Protein AF-A0A3M1WP98-F1 (afdb_monomer)

Radius of gyration: 32.21 Å; Cα contacts (8 Å, |Δi|>4): 199; chains: 1; bounding box: 58×46×87 Å

Nearest PDB structures (foldseek):
  8sh1-assembly1_A  TM=1.472E-01  e=2.963E+00  Homo sapiens

Mean predicted aligned error: 15.94 Å

Foldseek 3Di:
DDPPDPCPVVVVVVCCVVVVVVVVVVCVVDVVNVVVVVVVVVVVVVVCVVPPDPPPDPPCDQDDAFDKDKDKAAQQWDWDDDQWKTKTGHHQFWDALVQHTDSGIKIKIKDFAPDDVNCVSVPQDPPPCSPPNDQWRCPDRMIIWIGDPNHTIHTHPPGDMDMDTDDD

Secondary structure (DSSP, 8-state):
-----THHHHHHHHHHHHHHHHHHHHHHH-HHHHHHHHHHHHHHHHHHHHHS----------PPPPPPEEEEE-TT-EEEE-SSEEEEE-TT-EE-TT-PBP-S-EEEEEEE--SHHHHHHHT---STTTTTSSSSEE-SSEEEEEEETTEEEEEPTT---EEEEPP-

Solvent-accessible surface area (backbone atoms only — not comparable to full-atom values): 9951 Å² total; per-residue (Å²): 136,82,81,82,64,80,57,54,63,58,52,50,53,52,46,52,55,51,54,52,52,51,50,53,55,53,37,73,72,34,68,67,54,41,53,50,51,52,51,52,52,51,51,51,48,52,50,48,58,75,65,47,70,75,75,73,71,72,88,77,68,82,69,85,68,73,68,76,44,80,46,81,32,46,42,81,29,38,75,52,72,60,84,45,41,34,41,38,41,54,50,61,42,37,12,41,84,89,65,48,77,42,74,60,61,31,41,36,33,35,34,68,37,94,44,74,71,44,47,66,71,64,70,67,70,82,54,99,65,41,83,76,78,59,65,43,53,69,72,77,53,34,45,39,40,36,26,45,97,86,39,72,28,27,74,35,88,94,61,73,70,51,76,43,78,43,79,122

pLDDT: mean 75.87, std 13.87, range [39.12, 92.88]

Structure (mmCIF, N/CA/C/O backbone):
data_AF-A0A3M1WP98-F1
#
_entry.id   AF-A0A3M1WP98-F1
#
loop_
_atom_site.group_PDB
_atom_site.id
_atom_site.type_symbol
_atom_site.label_atom_id
_atom_site.label_alt_id
_atom_site.label_comp_id
_atom_site.label_asym_id
_atom_site.label_entity_id
_atom_site.label_seq_id
_atom_site.pdbx_PDB_ins_code
_atom_site.Cartn_x
_atom_site.Cartn_y
_atom_site.Cartn_z
_atom_site.occupancy
_atom_site.B_iso_or_equiv
_atom_site.auth_seq_id
_atom_site.auth_comp_id
_atom_site.auth_asym_id
_atom_site.auth_atom_id
_atom_site.pdbx_PDB_model_num
ATOM 1 N N . MET A 1 1 ? 26.745 13.641 -65.319 1.00 39.12 1 MET A N 1
ATOM 2 C CA . MET A 1 1 ? 25.634 12.724 -64.984 1.00 39.12 1 MET A CA 1
ATOM 3 C C . MET A 1 1 ? 26.219 11.335 -64.789 1.00 39.12 1 MET A C 1
ATOM 5 O O . MET A 1 1 ? 26.686 10.753 -65.755 1.00 39.12 1 MET A O 1
ATOM 9 N N . VAL A 1 2 ? 26.293 10.855 -63.546 1.00 42.62 2 VAL A N 1
ATOM 10 C CA . VAL A 1 2 ? 26.788 9.506 -63.225 1.00 42.62 2 VAL A CA 1
ATOM 11 C C . VAL A 1 2 ? 25.613 8.543 -63.384 1.00 42.62 2 VAL A C 1
ATOM 13 O O . VAL A 1 2 ? 24.597 8.700 -62.708 1.00 42.62 2 VAL A O 1
ATOM 16 N N . ALA A 1 3 ? 25.710 7.599 -64.319 1.00 50.62 3 ALA A N 1
ATOM 17 C CA . ALA A 1 3 ? 24.684 6.586 -64.531 1.00 50.62 3 ALA A CA 1
ATOM 18 C C . ALA A 1 3 ? 24.589 5.688 -63.285 1.00 50.62 3 ALA A C 1
ATOM 20 O O . ALA A 1 3 ? 25.501 4.916 -63.007 1.00 50.62 3 ALA A O 1
ATOM 21 N N . ARG A 1 4 ? 23.491 5.796 -62.526 1.00 55.69 4 ARG A N 1
ATOM 22 C CA . ARG A 1 4 ? 23.142 4.880 -61.427 1.00 55.69 4 ARG A CA 1
ATOM 23 C C . ARG A 1 4 ? 23.012 3.467 -62.001 1.00 55.69 4 ARG A C 1
ATOM 25 O O . ARG A 1 4 ? 22.025 3.160 -62.665 1.00 55.69 4 ARG A O 1
ATOM 32 N N . HIS A 1 5 ? 24.027 2.633 -61.796 1.00 56.59 5 HIS A N 1
ATOM 33 C CA . HIS A 1 5 ? 23.995 1.225 -62.177 1.00 56.59 5 HIS A CA 1
ATOM 34 C C . HIS A 1 5 ? 23.063 0.483 -61.219 1.00 56.59 5 HIS A C 1
ATOM 36 O O . HIS A 1 5 ? 23.426 0.181 -60.087 1.00 56.59 5 HIS A O 1
ATOM 42 N N . ARG A 1 6 ? 21.847 0.210 -61.698 1.00 56.97 6 ARG A N 1
ATOM 43 C CA . ARG A 1 6 ? 20.808 -0.598 -61.037 1.00 56.97 6 ARG A CA 1
ATOM 44 C C . ARG A 1 6 ? 21.270 -2.037 -60.746 1.00 56.97 6 ARG A C 1
ATOM 46 O O . ARG A 1 6 ? 20.625 -2.745 -59.986 1.00 56.97 6 ARG A O 1
ATOM 53 N N . ASP A 1 7 ? 22.406 -2.428 -61.315 1.00 64.50 7 ASP A N 1
ATOM 54 C CA . ASP A 1 7 ? 22.976 -3.767 -61.221 1.00 64.50 7 ASP A CA 1
ATOM 55 C C . ASP A 1 7 ? 23.903 -3.953 -60.009 1.00 64.50 7 ASP A C 1
ATOM 57 O O . ASP A 1 7 ? 24.199 -5.092 -59.651 1.00 64.50 7 ASP A O 1
ATOM 61 N N . PHE A 1 8 ? 24.339 -2.875 -59.339 1.00 65.94 8 PHE A N 1
ATOM 62 C CA . PHE A 1 8 ? 25.266 -2.996 -58.205 1.00 65.94 8 PHE A CA 1
ATOM 63 C C . PHE A 1 8 ? 24.616 -3.677 -56.997 1.00 65.94 8 PHE A C 1
ATOM 65 O O . PHE A 1 8 ? 25.228 -4.557 -56.402 1.00 65.94 8 PHE A O 1
ATOM 72 N N . ASP A 1 9 ? 23.361 -3.339 -56.693 1.00 69.12 9 ASP A N 1
ATOM 73 C CA . ASP A 1 9 ? 22.615 -3.958 -55.592 1.00 69.12 9 ASP A CA 1
ATOM 74 C C . ASP A 1 9 ? 22.412 -5.460 -55.849 1.00 69.12 9 ASP A C 1
ATOM 76 O O . ASP A 1 9 ? 22.650 -6.283 -54.971 1.00 69.12 9 ASP A O 1
ATOM 80 N N . SER A 1 10 ? 22.097 -5.841 -57.093 1.00 71.06 10 SER A N 1
ATOM 81 C CA . SER A 1 10 ? 21.918 -7.251 -57.466 1.00 71.06 10 SER A CA 1
ATOM 82 C C . SER A 1 10 ? 23.219 -8.063 -57.413 1.00 71.06 10 SER A C 1
ATOM 84 O O . SER A 1 10 ? 23.216 -9.210 -56.964 1.00 71.06 10 SER A O 1
ATOM 86 N N . LEU A 1 11 ? 24.344 -7.460 -57.818 1.00 67.69 11 LEU A N 1
ATOM 87 C CA . LEU A 1 11 ? 25.670 -8.073 -57.725 1.00 67.69 11 LEU A CA 1
ATOM 88 C C . LEU A 1 11 ? 26.129 -8.184 -56.268 1.00 67.69 11 LEU A C 1
ATOM 90 O O . LEU A 1 11 ? 26.751 -9.178 -55.893 1.00 67.69 11 LEU A O 1
ATOM 94 N N . TYR A 1 12 ? 25.803 -7.189 -55.444 1.00 68.00 12 TYR A N 1
ATOM 95 C CA . TYR A 1 12 ? 26.104 -7.189 -54.019 1.00 68.00 12 TYR A CA 1
ATOM 96 C C . TYR A 1 12 ? 25.307 -8.269 -53.278 1.00 68.00 12 TYR A C 1
ATOM 98 O O . TYR A 1 12 ? 25.901 -9.051 -52.532 1.00 68.00 12 TYR A O 1
ATOM 106 N N . ASP A 1 13 ? 24.010 -8.402 -53.559 1.00 70.94 13 ASP A N 1
ATOM 107 C CA . ASP A 1 13 ? 23.159 -9.453 -52.992 1.00 70.94 13 ASP A CA 1
ATOM 108 C C . ASP A 1 13 ? 23.632 -10.858 -53.407 1.00 70.94 13 ASP A C 1
ATOM 110 O O . ASP A 1 13 ? 23.766 -11.751 -52.564 1.00 70.94 13 ASP A O 1
ATOM 114 N N . GLN A 1 14 ? 23.982 -11.065 -54.684 1.00 69.50 14 GLN A N 1
ATOM 115 C CA . GLN A 1 14 ? 24.541 -12.342 -55.154 1.00 69.50 14 GLN A CA 1
ATOM 116 C C . GLN A 1 14 ? 25.897 -12.670 -54.516 1.00 69.50 14 GLN A C 1
ATOM 118 O O . GLN A 1 14 ? 26.152 -13.828 -54.156 1.00 69.50 14 GLN A O 1
ATOM 123 N N . TYR A 1 15 ? 26.761 -11.665 -54.352 1.00 68.75 15 TYR A N 1
ATOM 124 C CA . TYR A 1 15 ? 28.047 -11.828 -53.682 1.00 68.75 15 TYR A CA 1
ATOM 125 C C . TYR A 1 15 ? 27.857 -12.189 -52.206 1.00 68.75 15 TYR A C 1
ATOM 127 O O . TYR A 1 15 ? 28.477 -13.142 -51.732 1.00 68.75 15 TYR A O 1
ATOM 135 N N . GLN A 1 16 ? 26.958 -11.503 -51.492 1.00 66.31 16 GLN A N 1
ATOM 136 C CA . GLN A 1 16 ? 26.668 -11.800 -50.089 1.00 66.31 16 GLN A CA 1
ATOM 137 C C . GLN A 1 16 ? 26.155 -13.230 -49.897 1.00 66.31 16 GLN A C 1
ATOM 139 O O . GLN A 1 16 ? 26.630 -13.927 -48.999 1.00 66.31 16 GLN A O 1
ATOM 144 N N . VAL A 1 17 ? 25.233 -13.701 -50.741 1.00 67.06 17 VAL A N 1
ATOM 145 C CA . VAL A 1 17 ? 24.679 -15.061 -50.629 1.00 67.06 17 VAL A CA 1
ATOM 146 C C . VAL A 1 17 ? 25.753 -16.120 -50.894 1.00 67.06 17 VAL A C 1
ATOM 148 O O . VAL A 1 17 ? 25.897 -17.064 -50.113 1.00 67.06 17 VAL A O 1
ATOM 151 N N . THR A 1 18 ? 26.553 -15.942 -51.947 1.00 65.81 18 THR A N 1
ATOM 152 C CA . THR A 1 18 ? 27.573 -16.923 -52.356 1.00 65.81 18 THR A CA 1
ATOM 153 C C . THR A 1 18 ? 28.751 -16.957 -51.380 1.00 65.81 18 THR A C 1
ATOM 155 O O . THR A 1 18 ? 29.143 -18.029 -50.912 1.00 65.81 18 THR A O 1
ATOM 158 N N . ALA A 1 19 ? 29.272 -15.787 -50.998 1.00 63.28 19 ALA A N 1
ATOM 159 C CA . ALA A 1 19 ? 30.388 -15.674 -50.063 1.00 63.28 19 ALA A CA 1
ATOM 160 C C . ALA A 1 19 ? 30.009 -16.180 -48.664 1.00 63.28 19 ALA A C 1
ATOM 162 O O . ALA A 1 19 ? 30.795 -16.886 -48.028 1.00 63.28 19 ALA A O 1
ATOM 163 N N . ARG A 1 20 ? 28.782 -15.892 -48.200 1.00 61.16 20 ARG A N 1
ATOM 164 C CA . ARG A 1 20 ? 28.271 -16.406 -46.923 1.00 61.16 20 ARG A CA 1
ATOM 165 C C . ARG A 1 20 ? 28.205 -17.932 -46.948 1.00 61.16 20 ARG A C 1
ATOM 167 O O . ARG A 1 20 ? 28.680 -18.568 -46.012 1.00 61.16 20 ARG A O 1
ATOM 174 N N . PHE A 1 21 ? 27.690 -18.535 -48.020 1.00 67.69 21 PHE A N 1
ATOM 175 C CA . PHE A 1 21 ? 27.555 -19.992 -48.107 1.00 67.69 21 PHE A CA 1
ATOM 176 C C . PHE A 1 21 ? 28.910 -20.720 -48.164 1.00 67.69 21 PHE A C 1
ATOM 178 O O . PHE A 1 21 ? 29.104 -21.721 -47.468 1.00 67.69 21 PHE A O 1
ATOM 185 N N . GLU A 1 22 ? 29.881 -20.212 -48.932 1.00 69.25 22 GLU A N 1
ATOM 186 C CA . GLU A 1 22 ? 31.228 -20.798 -48.983 1.00 69.25 22 GLU A CA 1
ATOM 187 C C . GLU A 1 22 ? 32.009 -20.625 -47.677 1.00 69.25 22 GLU A C 1
ATOM 189 O O . GLU A 1 22 ? 32.695 -21.562 -47.252 1.00 69.25 22 GLU A O 1
ATOM 194 N N . PHE A 1 23 ? 31.882 -19.465 -47.025 1.00 70.31 23 PHE A N 1
ATOM 195 C CA . PHE A 1 23 ? 32.500 -19.202 -45.727 1.00 70.31 23 PHE A CA 1
ATOM 196 C C . PHE A 1 23 ? 32.026 -20.217 -44.684 1.00 70.31 23 PHE A C 1
ATOM 198 O O . PHE A 1 23 ? 32.851 -20.925 -44.104 1.00 70.31 23 PHE A O 1
ATOM 205 N N . TRP A 1 24 ? 30.707 -20.373 -44.516 1.00 69.56 24 TRP A N 1
ATOM 206 C CA . TRP A 1 24 ? 30.143 -21.346 -43.576 1.00 69.56 24 TRP A CA 1
ATOM 207 C C . TRP A 1 24 ? 30.558 -22.779 -43.926 1.00 69.56 24 TRP A C 1
ATOM 209 O O . TRP A 1 24 ? 30.980 -23.536 -43.051 1.00 69.56 24 TRP A O 1
ATOM 219 N N . ARG A 1 25 ? 30.543 -23.151 -45.211 1.00 73.75 25 ARG A N 1
ATOM 220 C CA . ARG A 1 25 ? 30.940 -24.499 -45.646 1.00 73.75 25 ARG A CA 1
ATOM 221 C C . ARG A 1 25 ? 32.416 -24.806 -45.367 1.00 73.75 25 ARG A C 1
ATOM 223 O O . ARG A 1 25 ? 32.732 -25.935 -44.994 1.00 73.75 25 ARG A O 1
ATOM 230 N N . ARG A 1 26 ? 33.325 -23.838 -45.538 1.00 67.94 26 ARG A N 1
ATOM 231 C CA . ARG A 1 26 ? 34.757 -24.000 -45.210 1.00 67.94 26 ARG A CA 1
ATOM 232 C C . ARG A 1 26 ? 35.006 -23.996 -43.703 1.00 67.94 26 ARG A C 1
ATOM 234 O O . ARG A 1 26 ? 35.836 -24.778 -43.241 1.00 67.94 26 ARG A O 1
ATOM 241 N N . LEU A 1 27 ? 34.266 -23.178 -42.958 1.00 66.38 27 LEU A N 1
ATOM 242 C CA . LEU A 1 27 ? 34.353 -23.085 -41.502 1.00 66.38 27 LEU A CA 1
ATOM 243 C C . LEU A 1 27 ? 33.981 -24.416 -40.826 1.00 66.38 27 LEU A C 1
ATOM 245 O O . LEU A 1 27 ? 34.722 -24.890 -39.970 1.00 66.38 27 LEU A O 1
ATOM 249 N N . TYR A 1 28 ? 32.895 -25.066 -41.264 1.00 68.44 28 TYR A N 1
ATOM 250 C CA . TYR A 1 28 ? 32.453 -26.353 -40.704 1.00 68.44 28 TYR A CA 1
ATOM 251 C C . TYR A 1 28 ? 33.309 -27.552 -41.130 1.00 68.44 28 TYR A C 1
ATOM 253 O O . TYR A 1 28 ? 33.350 -28.562 -40.432 1.00 68.44 28 TYR A O 1
ATOM 261 N N . ARG A 1 29 ? 33.998 -27.474 -42.274 1.00 79.12 29 ARG A N 1
ATOM 262 C CA . ARG A 1 29 ? 34.771 -28.606 -42.811 1.00 79.12 29 ARG A CA 1
ATOM 263 C C . ARG A 1 29 ? 36.172 -28.724 -42.210 1.00 79.12 29 ARG A C 1
ATOM 265 O O . ARG A 1 29 ? 36.797 -29.772 -42.348 1.00 79.12 29 ARG A O 1
ATOM 272 N N . ASN A 1 30 ? 36.676 -27.673 -41.564 1.00 84.19 30 ASN A N 1
ATOM 273 C CA . ASN A 1 30 ? 37.996 -27.675 -40.949 1.00 84.19 30 ASN A CA 1
ATOM 274 C C . ASN A 1 30 ? 37.896 -27.289 -39.463 1.00 84.19 30 ASN A C 1
ATOM 276 O O . ASN A 1 30 ? 37.723 -26.108 -39.147 1.00 84.19 30 ASN A O 1
ATOM 280 N N . PRO A 1 31 ? 38.071 -28.254 -38.541 1.00 80.19 31 PRO A N 1
ATOM 281 C CA . PRO A 1 31 ? 37.889 -28.019 -37.110 1.00 80.19 31 PRO A CA 1
ATOM 282 C C . PRO A 1 31 ? 38.856 -26.969 -36.544 1.00 80.19 31 PRO A C 1
ATOM 284 O O . PRO A 1 31 ? 38.541 -26.326 -35.546 1.00 80.19 31 PRO A O 1
ATOM 287 N N . ARG A 1 32 ? 40.006 -26.730 -37.195 1.00 82.31 32 ARG A N 1
ATOM 288 C CA . ARG A 1 32 ? 40.974 -25.708 -36.764 1.00 82.31 32 ARG A CA 1
ATOM 289 C C . ARG A 1 32 ? 40.451 -24.285 -36.968 1.00 82.31 32 ARG A C 1
ATOM 291 O O . ARG A 1 32 ? 40.685 -23.437 -36.115 1.00 82.31 32 ARG A O 1
ATOM 298 N N . PHE A 1 33 ? 39.729 -24.023 -38.061 1.00 81.38 33 PHE A N 1
ATOM 299 C CA . PHE A 1 33 ? 39.139 -22.699 -38.301 1.00 81.38 33 PHE A CA 1
ATOM 300 C C . PHE A 1 33 ? 37.972 -22.426 -37.353 1.00 81.38 33 PHE A C 1
ATOM 302 O O . PHE A 1 33 ? 37.851 -21.313 -36.849 1.00 81.38 33 PHE A O 1
ATOM 309 N N . PHE A 1 34 ? 37.167 -23.447 -37.053 1.00 80.19 34 PHE A N 1
ATOM 310 C CA . PHE A 1 34 ? 36.108 -23.338 -36.053 1.00 80.19 34 PHE A CA 1
ATOM 311 C C . PHE A 1 34 ? 36.673 -23.051 -34.654 1.00 80.19 34 PHE A C 1
ATOM 313 O O . PHE A 1 34 ? 36.240 -22.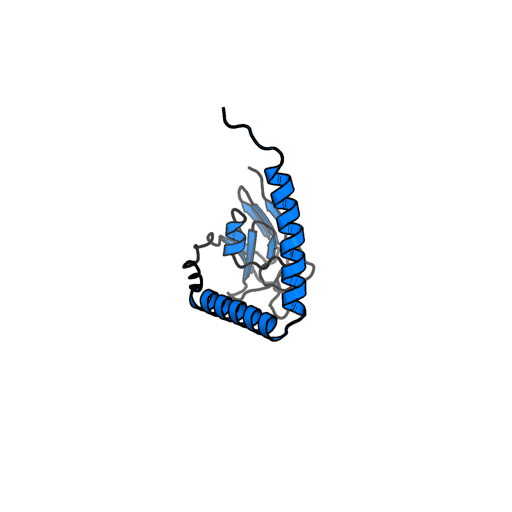104 -34.004 1.00 80.19 34 PHE A O 1
ATOM 320 N N . ALA A 1 35 ? 37.698 -23.797 -34.224 1.00 82.56 35 ALA A N 1
ATOM 321 C CA . ALA A 1 35 ? 38.373 -23.552 -32.949 1.00 82.56 35 ALA A CA 1
ATOM 322 C C . ALA A 1 35 ? 38.986 -22.141 -32.876 1.00 82.56 35 ALA A C 1
ATOM 324 O O . ALA A 1 35 ? 38.857 -21.468 -31.856 1.00 82.56 35 ALA A O 1
ATOM 325 N N . GLY A 1 36 ? 39.593 -21.666 -33.970 1.00 88.56 36 GLY A N 1
ATOM 326 C CA . GLY A 1 36 ? 40.110 -20.300 -34.068 1.00 88.56 36 GLY A CA 1
ATOM 327 C C . GLY A 1 36 ? 39.020 -19.234 -33.923 1.00 88.56 36 GLY A C 1
ATOM 328 O O . GLY A 1 36 ? 39.205 -18.274 -33.183 1.00 88.56 36 GLY A O 1
ATOM 329 N N . LEU A 1 37 ? 37.862 -19.418 -34.566 1.00 85.62 37 LEU A N 1
ATOM 330 C CA . LEU A 1 37 ? 36.730 -18.494 -34.441 1.00 85.62 37 LEU A CA 1
ATOM 331 C C . LEU A 1 37 ? 36.184 -18.456 -33.008 1.00 85.62 37 LEU A C 1
ATOM 333 O O . LEU A 1 37 ? 35.970 -17.376 -32.466 1.00 85.62 37 LEU A O 1
ATOM 337 N N . VAL A 1 38 ? 35.998 -19.623 -32.385 1.00 87.69 38 VAL A N 1
ATOM 338 C CA . VAL A 1 38 ? 35.539 -19.720 -30.991 1.00 87.69 38 VAL A CA 1
ATOM 339 C C . VAL A 1 38 ? 36.522 -19.025 -30.049 1.00 87.69 38 VAL A C 1
ATOM 341 O O . VAL A 1 38 ? 36.090 -18.279 -29.177 1.00 87.69 38 VAL A O 1
ATOM 344 N N . ALA A 1 39 ? 37.831 -19.197 -30.257 1.00 91.94 39 ALA A N 1
ATOM 345 C CA . ALA A 1 39 ? 38.849 -18.510 -29.468 1.00 91.94 39 ALA A CA 1
ATOM 346 C C . ALA A 1 39 ? 38.768 -16.982 -29.623 1.00 91.94 39 ALA A C 1
ATOM 348 O O . ALA A 1 39 ? 38.833 -16.267 -28.628 1.00 91.94 39 ALA A O 1
ATOM 349 N N . VAL A 1 40 ? 38.564 -16.473 -30.843 1.00 92.62 40 VAL A N 1
ATOM 350 C CA . VAL A 1 40 ? 38.388 -15.030 -31.083 1.00 92.62 40 VAL A CA 1
ATOM 351 C C . VAL A 1 40 ? 37.136 -14.497 -30.383 1.00 92.62 40 VAL A C 1
ATOM 353 O O . VAL A 1 40 ? 37.206 -13.456 -29.735 1.00 92.62 40 VAL A O 1
ATOM 356 N N . VAL A 1 41 ? 36.010 -15.213 -30.462 1.00 91.94 41 VAL A N 1
ATOM 357 C CA . VAL A 1 41 ? 34.762 -14.824 -29.781 1.00 91.94 41 VAL A CA 1
ATOM 358 C C . VAL A 1 41 ? 34.932 -14.852 -28.261 1.00 91.94 41 VAL A C 1
ATOM 360 O O . VAL A 1 41 ? 34.507 -13.917 -27.590 1.00 91.94 41 VAL A O 1
ATOM 363 N N . ALA A 1 42 ? 35.595 -15.874 -27.718 1.00 90.44 42 ALA A N 1
ATOM 364 C CA . ALA A 1 42 ? 35.860 -15.984 -26.286 1.00 90.44 42 ALA A CA 1
ATOM 365 C C . ALA A 1 42 ? 36.765 -14.850 -25.780 1.00 90.44 42 ALA A C 1
ATOM 367 O O . ALA A 1 42 ? 36.476 -14.246 -24.752 1.00 90.44 42 ALA A O 1
ATOM 368 N N . VAL A 1 43 ? 37.825 -14.509 -26.520 1.00 92.75 43 VAL A N 1
ATOM 369 C CA . VAL A 1 43 ? 38.698 -13.375 -26.180 1.00 92.75 43 VAL A CA 1
ATOM 370 C C . VAL A 1 43 ? 37.934 -12.055 -26.268 1.00 92.75 43 VAL A C 1
ATOM 372 O O . VAL A 1 43 ? 38.054 -11.231 -25.368 1.00 92.75 43 VAL A O 1
ATOM 375 N N . ALA A 1 44 ? 37.116 -11.855 -27.305 1.00 90.19 44 ALA A N 1
ATOM 376 C CA . ALA A 1 44 ? 36.290 -10.657 -27.433 1.00 90.19 44 ALA A CA 1
ATOM 377 C C . ALA A 1 44 ? 35.283 -10.524 -26.279 1.00 90.19 44 ALA A C 1
ATOM 379 O O . ALA A 1 44 ? 35.113 -9.428 -25.753 1.00 90.19 44 ALA A O 1
ATOM 380 N N . TYR A 1 45 ? 34.670 -11.633 -25.853 1.00 91.50 45 TYR A N 1
ATOM 381 C CA . TYR A 1 45 ? 33.783 -11.673 -24.691 1.00 91.50 45 TYR A CA 1
ATOM 382 C C . TYR A 1 45 ? 34.522 -11.296 -23.402 1.00 91.50 45 TYR A C 1
ATOM 384 O O . TYR A 1 45 ? 34.072 -10.403 -22.695 1.00 91.50 45 TYR A O 1
ATOM 392 N N . LEU A 1 46 ? 35.692 -11.890 -23.141 1.00 89.56 46 LEU A N 1
ATOM 393 C CA . LEU A 1 46 ? 36.495 -11.576 -21.952 1.00 89.56 46 LEU A CA 1
ATOM 394 C C . LEU A 1 46 ? 36.968 -10.118 -21.931 1.00 89.56 46 LEU A C 1
ATOM 396 O O . LEU A 1 46 ? 36.976 -9.487 -20.879 1.00 89.56 46 LEU A O 1
ATOM 400 N N . VAL A 1 47 ? 37.350 -9.567 -23.087 1.00 88.94 47 VAL A N 1
ATOM 401 C CA . VAL A 1 47 ? 37.715 -8.148 -23.205 1.00 88.94 47 VAL A CA 1
ATOM 402 C C . VAL A 1 47 ? 36.500 -7.260 -22.962 1.00 88.94 47 VAL A C 1
ATOM 404 O O . VAL A 1 47 ? 36.628 -6.254 -22.274 1.00 88.94 47 VAL A O 1
ATOM 407 N N . PHE A 1 48 ? 35.330 -7.621 -23.492 1.00 85.56 48 PHE A N 1
ATOM 408 C CA . PHE A 1 48 ? 34.097 -6.871 -23.267 1.00 85.56 48 PHE A CA 1
ATOM 409 C C . PHE A 1 48 ? 33.666 -6.914 -21.800 1.00 85.56 48 PHE A C 1
ATOM 411 O O . PHE A 1 48 ? 33.307 -5.879 -21.257 1.00 85.56 48 PHE A O 1
ATOM 418 N N . GLU A 1 49 ? 33.750 -8.066 -21.141 1.00 83.69 49 GLU A N 1
ATOM 419 C CA . GLU A 1 49 ? 33.444 -8.227 -19.717 1.00 83.69 49 GLU A CA 1
ATOM 420 C C . GLU A 1 49 ? 34.424 -7.433 -18.842 1.00 83.69 49 GLU A C 1
ATOM 422 O O . GLU A 1 49 ? 34.000 -6.681 -17.971 1.00 83.69 49 GLU A O 1
ATOM 427 N N . ALA A 1 50 ? 35.727 -7.498 -19.134 1.00 81.94 50 ALA A N 1
ATOM 428 C CA . ALA A 1 50 ? 36.743 -6.728 -18.414 1.00 81.94 50 ALA A CA 1
ATOM 429 C C . ALA A 1 50 ? 36.652 -5.210 -18.659 1.00 81.94 50 ALA A C 1
ATOM 431 O O . ALA A 1 50 ? 37.041 -4.420 -17.800 1.00 81.94 50 ALA A O 1
ATOM 432 N N . ALA A 1 51 ? 36.178 -4.800 -19.839 1.00 79.81 51 ALA A N 1
ATOM 433 C CA . ALA A 1 51 ? 36.022 -3.400 -20.226 1.00 79.81 51 ALA A CA 1
ATOM 434 C C . ALA A 1 51 ? 34.617 -2.849 -19.969 1.00 79.81 51 ALA A C 1
ATOM 436 O O . ALA A 1 51 ? 34.402 -1.660 -20.192 1.00 79.81 51 ALA A O 1
ATOM 437 N N . SER A 1 52 ? 33.672 -3.682 -19.532 1.00 75.38 52 SER A N 1
ATOM 438 C CA . SER A 1 52 ? 32.360 -3.240 -19.079 1.00 75.38 52 SER A CA 1
ATOM 439 C C . SER A 1 52 ? 32.530 -2.779 -17.639 1.00 75.38 52 SER A C 1
ATOM 441 O O . SER A 1 52 ? 32.595 -3.628 -16.749 1.00 75.38 52 SER A O 1
ATOM 443 N N . PRO A 1 53 ? 32.657 -1.465 -17.366 1.00 72.06 53 PRO A N 1
ATOM 444 C CA . PRO A 1 53 ? 32.519 -1.007 -15.999 1.00 72.06 53 PRO A CA 1
ATOM 445 C C . PRO A 1 53 ? 31.153 -1.487 -15.523 1.00 72.06 53 PRO A C 1
ATOM 447 O O . PRO A 1 53 ? 30.153 -1.274 -16.215 1.00 72.06 53 PRO A O 1
ATOM 450 N N . ASP A 1 54 ? 31.131 -2.155 -14.373 1.00 68.44 54 ASP A N 1
ATOM 451 C CA . ASP A 1 54 ? 29.892 -2.417 -13.654 1.00 68.44 54 ASP A CA 1
ATOM 452 C C . ASP A 1 54 ? 29.158 -1.072 -13.606 1.00 68.44 54 ASP A C 1
ATOM 454 O O . ASP A 1 54 ? 29.759 -0.098 -13.124 1.00 68.44 54 ASP A O 1
ATOM 458 N N . PRO A 1 55 ? 27.981 -0.924 -14.250 1.00 69.88 55 PRO A N 1
ATOM 459 C CA . PRO A 1 55 ? 27.316 0.361 -14.297 1.00 69.88 55 PRO A CA 1
ATOM 460 C C . PRO A 1 55 ? 27.086 0.738 -12.849 1.00 69.88 55 PRO A C 1
ATOM 462 O O . PRO A 1 55 ? 26.283 0.099 -12.173 1.00 69.88 55 PRO A O 1
ATOM 465 N N . ALA A 1 56 ? 27.854 1.719 -12.363 1.00 72.44 56 ALA A N 1
ATOM 466 C CA . ALA A 1 56 ? 27.745 2.176 -10.996 1.00 72.44 56 ALA A CA 1
ATOM 467 C C . ALA A 1 56 ? 26.268 2.476 -10.794 1.00 72.44 56 ALA A C 1
ATOM 469 O O . ALA A 1 56 ? 25.727 3.369 -11.459 1.00 72.44 56 ALA A O 1
ATOM 470 N N . LEU A 1 57 ? 25.609 1.650 -9.974 1.00 67.25 57 LEU A N 1
ATOM 471 C CA . LEU A 1 57 ? 24.205 1.851 -9.688 1.00 67.25 57 LEU A CA 1
ATOM 472 C C . LEU A 1 57 ? 24.113 3.302 -9.224 1.00 67.25 57 LEU A C 1
ATOM 474 O O . LEU A 1 57 ? 24.925 3.707 -8.381 1.00 67.25 57 LEU A O 1
ATOM 478 N N . PRO A 1 58 ? 23.230 4.116 -9.829 1.00 70.88 58 PRO A N 1
ATOM 479 C CA . PRO A 1 58 ? 23.074 5.486 -9.381 1.00 70.88 58 PRO A CA 1
ATOM 480 C C . PRO A 1 58 ? 22.898 5.453 -7.864 1.00 70.88 58 PRO A C 1
ATOM 482 O O . PRO A 1 58 ? 22.237 4.551 -7.352 1.00 70.88 58 PRO A O 1
ATOM 485 N N . ASP A 1 59 ? 23.534 6.386 -7.152 1.00 71.81 59 ASP A N 1
ATOM 486 C CA . ASP A 1 59 ? 23.351 6.547 -5.708 1.00 71.81 59 ASP A CA 1
ATOM 487 C C . ASP A 1 59 ? 21.866 6.852 -5.465 1.00 71.81 59 ASP A C 1
ATOM 489 O O . ASP A 1 59 ? 21.424 8.003 -5.528 1.00 71.81 59 ASP A O 1
ATOM 493 N N . LEU A 1 60 ? 21.067 5.792 -5.307 1.00 64.44 60 LEU A N 1
ATOM 494 C CA . LEU A 1 60 ? 19.638 5.850 -5.055 1.00 64.44 60 LEU A CA 1
ATOM 495 C C . LEU A 1 60 ? 19.481 6.250 -3.598 1.00 64.44 60 LEU A C 1
ATOM 497 O O . LEU A 1 60 ? 19.226 5.432 -2.715 1.00 64.44 60 LEU A O 1
ATOM 501 N N . ARG A 1 61 ? 19.661 7.542 -3.342 1.00 68.25 61 ARG A N 1
ATOM 502 C CA . ARG A 1 61 ? 19.306 8.108 -2.051 1.00 68.25 61 ARG A CA 1
ATOM 503 C C . ARG A 1 61 ? 17.810 7.888 -1.856 1.00 68.25 61 ARG A C 1
ATOM 505 O O . ARG A 1 61 ? 17.043 8.225 -2.763 1.00 68.25 61 ARG A O 1
ATOM 512 N N . PRO A 1 62 ? 17.384 7.345 -0.706 1.00 58.91 62 PRO A N 1
ATOM 513 C CA . PRO A 1 62 ? 15.971 7.191 -0.426 1.00 58.91 62 PRO A CA 1
ATOM 514 C C . PRO A 1 62 ? 15.336 8.576 -0.479 1.00 58.91 62 PRO A C 1
ATOM 516 O O . PRO A 1 62 ? 15.669 9.466 0.306 1.00 58.91 62 PRO A O 1
ATOM 519 N N . VAL A 1 63 ? 14.455 8.778 -1.454 1.00 64.94 63 VAL A N 1
ATOM 520 C CA . VAL A 1 63 ? 13.630 9.979 -1.498 1.00 64.94 63 VAL A CA 1
ATOM 521 C C . VAL A 1 63 ? 12.685 9.874 -0.302 1.00 64.94 63 VAL A C 1
ATOM 523 O O . VAL A 1 63 ? 11.991 8.860 -0.188 1.00 64.94 63 VAL A O 1
ATOM 526 N N . PRO A 1 64 ? 12.664 10.858 0.616 1.00 67.56 64 PRO A N 1
ATOM 527 C CA . PRO A 1 64 ? 11.737 10.821 1.733 1.00 67.56 64 PRO A CA 1
ATOM 528 C C . PRO A 1 64 ? 10.312 10.758 1.180 1.00 67.56 64 PRO A C 1
ATOM 530 O O . PRO A 1 64 ? 9.886 11.627 0.419 1.00 67.56 64 PRO A O 1
ATOM 533 N N . GLY A 1 65 ? 9.605 9.681 1.522 1.00 68.19 65 GLY A N 1
ATOM 534 C CA . GLY A 1 65 ? 8.212 9.500 1.141 1.00 68.19 65 GLY A CA 1
ATOM 535 C C . GLY A 1 65 ? 7.295 10.521 1.825 1.00 68.19 65 GLY A C 1
ATOM 536 O O . GLY A 1 65 ? 7.726 11.245 2.728 1.00 68.19 65 GLY A O 1
ATOM 537 N N . PRO A 1 66 ? 6.014 10.570 1.428 1.00 76.81 66 PRO A N 1
ATOM 538 C CA . PRO A 1 66 ? 5.024 11.390 2.112 1.00 76.81 66 PRO A CA 1
ATOM 539 C C . PRO A 1 66 ? 4.955 11.034 3.605 1.00 76.81 66 PRO A C 1
ATOM 541 O O . PRO A 1 66 ? 5.165 9.878 3.997 1.00 76.81 66 PRO A O 1
ATOM 544 N N . ALA A 1 67 ? 4.693 12.051 4.430 1.00 83.00 67 ALA A N 1
ATOM 545 C CA . ALA A 1 67 ? 4.583 11.899 5.875 1.00 83.00 67 ALA A CA 1
ATOM 546 C C . ALA A 1 67 ? 3.389 11.010 6.248 1.00 83.00 67 ALA A C 1
ATOM 548 O O . ALA A 1 67 ? 2.379 10.978 5.547 1.00 83.00 67 ALA A O 1
ATOM 549 N N . TRP A 1 68 ? 3.521 10.300 7.367 1.00 84.69 68 TRP A N 1
ATOM 550 C CA . TRP A 1 68 ? 2.433 9.522 7.942 1.00 84.69 68 TRP A CA 1
ATOM 551 C C . TRP A 1 68 ? 1.488 10.423 8.728 1.00 84.69 68 TRP A C 1
ATOM 553 O O . TRP A 1 68 ? 1.917 11.179 9.601 1.00 84.69 68 TRP A O 1
ATOM 563 N N . GLU A 1 69 ? 0.202 10.285 8.451 1.00 88.75 69 GLU A N 1
ATOM 564 C CA . GLU A 1 69 ? -0.883 10.809 9.268 1.00 88.75 69 GLU A CA 1
ATOM 565 C C . GLU A 1 69 ? -1.311 9.737 10.276 1.00 88.75 69 GLU A C 1
ATOM 567 O O . GLU A 1 69 ? -1.176 8.539 10.017 1.00 88.75 69 GLU A O 1
ATOM 572 N N . VAL A 1 70 ? -1.784 10.156 11.452 1.00 87.44 70 VAL A N 1
ATOM 573 C CA . VAL A 1 70 ? -2.146 9.249 12.550 1.00 87.44 70 VAL A CA 1
ATOM 574 C C . VAL A 1 70 ? -3.570 9.536 13.005 1.00 87.44 70 VAL A C 1
ATOM 576 O O . VAL A 1 70 ? -3.895 10.662 13.373 1.00 87.44 70 VAL A O 1
ATOM 579 N N . ALA A 1 71 ? -4.394 8.495 13.032 1.00 85.88 71 ALA A N 1
ATOM 580 C CA . ALA A 1 71 ? -5.757 8.513 13.536 1.00 85.88 71 ALA A CA 1
ATOM 581 C C . ALA A 1 71 ? -5.944 7.439 14.615 1.00 85.88 71 ALA A C 1
ATOM 583 O O . ALA A 1 71 ? -5.357 6.361 14.549 1.00 85.88 71 ALA A O 1
ATOM 584 N N . ALA A 1 72 ? -6.771 7.724 15.619 1.00 85.94 72 ALA A N 1
ATOM 585 C CA . ALA A 1 72 ? -7.176 6.733 16.611 1.00 85.94 72 ALA A CA 1
ATOM 586 C C . ALA A 1 72 ? -8.480 6.061 16.160 1.00 85.94 72 ALA A C 1
ATOM 588 O O . ALA A 1 72 ? -9.497 6.733 15.995 1.00 85.94 72 ALA A O 1
ATOM 589 N N . VAL A 1 73 ? -8.449 4.743 15.984 1.00 83.94 73 VAL A N 1
ATOM 590 C CA . VAL A 1 73 ? -9.606 3.905 15.660 1.00 83.94 73 VAL A CA 1
ATOM 591 C C . VAL A 1 73 ? -10.153 3.334 16.969 1.00 83.94 73 VAL A C 1
ATOM 593 O O . VAL A 1 73 ? -9.488 2.502 17.590 1.00 83.94 73 VAL A O 1
ATOM 596 N N . PRO A 1 74 ? -11.339 3.762 17.433 1.00 81.69 74 PRO A N 1
ATOM 597 C CA . PRO A 1 74 ? -11.946 3.173 18.615 1.00 81.69 74 PRO A CA 1
ATOM 598 C C . PRO A 1 74 ? -12.455 1.756 18.310 1.00 81.69 74 PRO A C 1
ATOM 600 O O . PRO A 1 74 ? -12.698 1.400 17.158 1.00 81.69 74 PRO A O 1
ATOM 603 N N . ALA A 1 75 ? -12.690 0.964 19.358 1.00 77.25 75 ALA A N 1
ATOM 604 C CA . ALA A 1 75 ? -13.152 -0.425 19.252 1.00 77.25 75 ALA A CA 1
ATOM 605 C C . ALA A 1 75 ? -14.451 -0.596 18.436 1.00 77.25 75 ALA A C 1
ATOM 607 O O . ALA A 1 75 ? -14.657 -1.614 17.778 1.00 77.25 75 ALA A O 1
ATOM 608 N N . ALA A 1 76 ? -15.312 0.429 18.442 1.00 75.38 76 ALA A N 1
ATOM 609 C CA . ALA A 1 76 ? -16.558 0.481 17.678 1.00 75.38 76 ALA A CA 1
ATOM 610 C C . ALA A 1 76 ? -16.359 0.669 16.157 1.00 75.38 76 ALA A C 1
ATOM 612 O O . ALA A 1 76 ? -17.335 0.650 15.407 1.00 75.38 76 ALA A O 1
ATOM 613 N N . GLY A 1 77 ? -15.118 0.837 15.699 1.00 79.19 77 GLY A N 1
ATOM 614 C CA . GLY A 1 77 ? -14.795 1.221 14.332 1.00 79.19 77 GLY A CA 1
ATOM 615 C C . GLY A 1 77 ? -14.740 2.737 14.156 1.00 79.19 77 GLY A C 1
ATOM 616 O O . GLY A 1 77 ? -15.046 3.518 15.057 1.00 79.19 77 GLY A O 1
ATOM 617 N N . MET A 1 78 ? -14.322 3.172 12.974 1.00 87.00 78 MET A N 1
ATOM 618 C CA . MET A 1 78 ? -14.107 4.581 12.655 1.00 87.00 78 MET A CA 1
ATOM 619 C C . MET A 1 78 ? -14.524 4.866 11.219 1.00 87.00 78 MET A C 1
ATOM 621 O O . MET A 1 78 ? -14.340 4.037 10.335 1.00 87.00 78 MET A O 1
ATOM 625 N N . THR A 1 79 ? -15.023 6.073 10.964 1.00 86.38 79 THR A N 1
ATOM 626 C CA . THR A 1 79 ? -14.955 6.665 9.625 1.00 86.38 79 THR A CA 1
ATOM 627 C C . THR A 1 79 ? -14.124 7.933 9.709 1.00 86.38 79 THR A C 1
ATOM 629 O O . THR A 1 79 ? -14.559 8.925 10.290 1.00 86.38 79 THR A O 1
ATOM 632 N N . LEU A 1 80 ? -12.915 7.880 9.160 1.00 84.06 80 LEU A N 1
ATOM 633 C CA . LEU A 1 80 ? -12.109 9.058 8.894 1.00 84.06 80 LEU A CA 1
ATOM 634 C C . LEU A 1 80 ? -12.572 9.635 7.555 1.00 84.06 80 LEU A C 1
ATOM 636 O O . LEU A 1 80 ? -12.669 8.902 6.574 1.00 84.06 80 LEU A O 1
ATOM 640 N N . ALA A 1 81 ? -12.860 10.929 7.508 1.00 81.88 81 ALA A N 1
ATOM 641 C CA . ALA A 1 81 ? -13.109 11.636 6.262 1.00 81.88 81 ALA A CA 1
ATOM 642 C C . ALA A 1 81 ? -12.350 12.964 6.289 1.00 81.88 81 ALA A C 1
ATOM 644 O O . ALA A 1 81 ? -12.561 13.769 7.195 1.00 81.88 81 ALA A O 1
ATOM 645 N N . ASP A 1 82 ? -11.478 13.163 5.308 1.00 81.00 82 ASP A N 1
ATOM 646 C CA . ASP A 1 82 ? -10.923 14.465 4.946 1.00 81.00 82 ASP A CA 1
ATOM 647 C C . ASP A 1 82 ? -11.514 14.930 3.603 1.00 81.00 82 ASP A C 1
ATOM 649 O O . ASP A 1 82 ? -12.394 14.267 3.053 1.00 81.00 82 ASP A O 1
ATOM 653 N N . ASP A 1 83 ? -11.058 16.065 3.071 1.00 78.81 83 ASP A N 1
ATOM 654 C CA . ASP A 1 83 ? -11.586 16.663 1.833 1.00 78.81 83 ASP A CA 1
ATOM 655 C C . ASP A 1 83 ? -11.447 15.765 0.584 1.00 78.81 83 ASP A C 1
ATOM 657 O O . ASP A 1 83 ? -12.089 16.001 -0.435 1.00 78.81 83 ASP A O 1
ATOM 661 N N . SER A 1 84 ? -10.603 14.735 0.640 1.00 79.81 84 SER A N 1
ATOM 662 C CA . SER A 1 84 ? -10.172 13.936 -0.515 1.00 79.81 84 SER A CA 1
ATOM 663 C C . SER A 1 84 ? -10.144 12.426 -0.267 1.00 79.81 84 SER A C 1
ATOM 665 O O . SER A 1 84 ? -9.921 11.648 -1.196 1.00 79.81 84 SER A O 1
ATOM 667 N N . LEU A 1 85 ? -10.350 11.990 0.973 1.00 84.62 85 LEU A N 1
ATOM 668 C CA . LEU A 1 85 ? -10.180 10.610 1.396 1.00 84.62 85 LEU A CA 1
ATOM 669 C C . LEU A 1 85 ? -11.186 10.271 2.490 1.00 84.62 85 LEU A C 1
ATOM 671 O O . LEU A 1 85 ? -11.313 10.969 3.493 1.00 84.62 85 LEU A O 1
ATOM 675 N N . ARG A 1 86 ? -11.865 9.141 2.320 1.00 86.31 86 ARG A N 1
ATOM 676 C CA . ARG A 1 86 ? -12.695 8.514 3.341 1.00 86.31 86 ARG A CA 1
ATOM 677 C C . ARG A 1 86 ? -12.176 7.110 3.620 1.00 86.31 86 ARG A C 1
ATOM 679 O O . ARG A 1 86 ? -12.111 6.297 2.703 1.00 86.31 86 ARG A O 1
ATOM 686 N N . ILE A 1 87 ? -11.848 6.824 4.875 1.00 87.50 87 ILE A N 1
ATOM 687 C CA . ILE A 1 87 ? -11.455 5.497 5.358 1.00 87.50 87 ILE A CA 1
ATOM 688 C C . ILE A 1 87 ? -12.500 5.041 6.371 1.00 87.50 87 ILE A C 1
ATOM 690 O O . ILE A 1 87 ? -12.686 5.684 7.403 1.00 87.50 87 ILE A O 1
ATOM 694 N N . THR A 1 88 ? -13.159 3.920 6.101 1.00 88.56 88 THR A N 1
ATOM 695 C CA . THR A 1 88 ? -14.095 3.286 7.031 1.00 88.56 88 THR A CA 1
ATOM 696 C C . THR A 1 88 ? -13.500 1.979 7.533 1.00 88.56 88 THR A C 1
ATOM 698 O O . THR A 1 88 ? -13.297 1.038 6.767 1.00 88.56 88 THR A O 1
ATOM 701 N N . VAL A 1 89 ? -13.238 1.936 8.837 1.00 89.81 89 VAL A N 1
ATOM 702 C CA . VAL A 1 89 ? -12.710 0.778 9.556 1.00 89.81 89 VAL A CA 1
ATOM 703 C C . VAL A 1 89 ? -13.837 0.182 10.403 1.00 89.81 89 VAL A C 1
ATOM 705 O O . VAL A 1 89 ? -14.364 0.886 11.269 1.00 89.81 89 VAL A O 1
ATOM 708 N N . PRO A 1 90 ? -14.242 -1.079 10.179 1.00 88.56 90 PRO A N 1
ATOM 709 C CA . PRO A 1 90 ? -15.278 -1.710 10.987 1.00 88.56 90 PRO A CA 1
ATOM 710 C C . PRO A 1 90 ? -14.786 -2.008 12.419 1.00 88.56 90 PRO A C 1
ATOM 712 O O . PRO A 1 90 ? -13.578 -2.055 12.671 1.00 88.56 90 PRO A O 1
ATOM 715 N N . PRO A 1 91 ? -15.700 -2.229 13.380 1.00 86.19 91 PRO A N 1
ATOM 716 C CA . PRO A 1 91 ? -15.334 -2.699 14.713 1.00 86.19 91 PRO A CA 1
ATOM 717 C C . PRO A 1 91 ? -14.593 -4.037 14.642 1.00 86.19 91 PRO A C 1
ATOM 719 O O . PRO A 1 91 ? -14.895 -4.879 13.794 1.00 86.19 91 PRO A O 1
ATOM 722 N N . THR A 1 92 ? -13.663 -4.277 15.571 1.00 86.56 92 THR A N 1
ATOM 723 C CA . THR A 1 92 ? -12.885 -5.535 15.665 1.00 86.56 92 THR A CA 1
ATOM 724 C C . THR A 1 92 ? -12.104 -5.895 14.391 1.00 86.56 92 THR A C 1
ATOM 726 O O . THR A 1 92 ? -11.884 -7.070 14.101 1.00 86.56 92 THR A O 1
ATOM 729 N N . ALA A 1 93 ? -11.715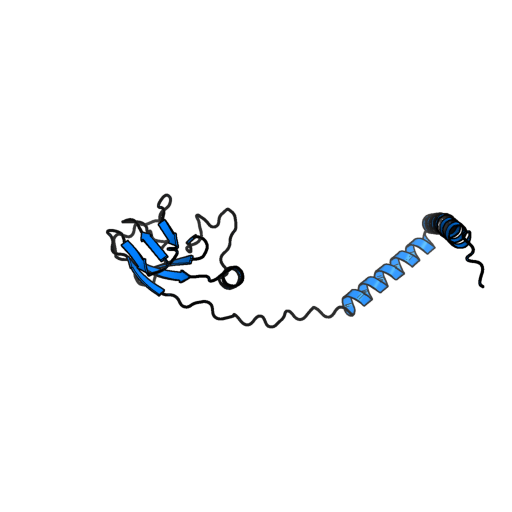 -4.893 13.595 1.00 88.38 93 ALA A N 1
ATOM 730 C CA . ALA A 1 93 ? -11.012 -5.121 12.334 1.00 88.38 93 ALA A CA 1
ATOM 731 C C . ALA A 1 93 ? -9.604 -5.698 12.508 1.00 88.38 93 ALA A C 1
ATOM 733 O O . ALA A 1 93 ? -9.074 -6.283 11.569 1.00 88.38 93 ALA A O 1
ATOM 734 N N . PHE A 1 94 ? -9.003 -5.538 13.685 1.00 91.31 94 PHE A N 1
ATOM 735 C CA . PHE A 1 94 ? -7.598 -5.842 13.911 1.00 91.31 94 PHE A CA 1
ATOM 736 C C . PHE A 1 94 ? -7.395 -7.032 14.844 1.00 91.31 94 PHE A C 1
ATOM 738 O O . PHE A 1 94 ? -8.180 -7.287 15.761 1.00 91.31 94 PHE A O 1
ATOM 745 N N . GLU A 1 95 ? -6.291 -7.727 14.613 1.00 92.88 95 GLU A N 1
ATOM 746 C CA . GLU A 1 95 ? -5.780 -8.798 15.454 1.00 92.88 95 GLU A CA 1
ATOM 747 C C . GLU A 1 95 ? -4.257 -8.687 15.585 1.00 92.88 95 GLU A C 1
ATOM 749 O O . GLU A 1 95 ? -3.578 -8.069 14.757 1.00 92.88 95 GLU A O 1
ATOM 754 N N . THR A 1 96 ? -3.704 -9.275 16.641 1.00 91.88 96 THR A N 1
ATOM 755 C CA . THR A 1 96 ? -2.253 -9.409 16.792 1.00 91.88 96 THR A CA 1
ATOM 756 C C . THR A 1 96 ? -1.680 -10.280 15.670 1.00 91.88 96 THR A C 1
ATOM 758 O O . THR A 1 96 ? -2.408 -10.986 14.967 1.00 91.88 96 THR A O 1
ATOM 761 N N . LEU A 1 97 ? -0.356 -10.275 15.502 1.00 87.56 97 LEU A N 1
ATOM 762 C CA . LEU A 1 97 ? 0.308 -11.145 14.521 1.00 87.56 97 LEU A CA 1
ATOM 763 C C . LEU A 1 97 ? 0.063 -12.642 14.794 1.00 87.56 97 LEU A C 1
ATOM 765 O O . LEU A 1 97 ? 0.054 -13.439 13.859 1.00 87.56 97 LEU A O 1
ATOM 769 N N . ASP A 1 98 ? -0.220 -12.998 16.050 1.00 90.38 98 ASP A N 1
ATOM 770 C CA . ASP A 1 98 ? -0.586 -14.352 16.480 1.00 90.38 98 ASP A CA 1
ATOM 771 C C . ASP A 1 98 ? -2.075 -14.687 16.243 1.00 90.38 98 ASP A C 1
ATOM 773 O O . ASP A 1 98 ? -2.522 -15.791 16.551 1.00 90.38 98 ASP A O 1
ATOM 777 N N . GLY A 1 99 ? -2.861 -13.747 15.703 1.00 88.56 99 GLY A N 1
ATOM 778 C CA . GLY A 1 99 ? -4.285 -13.926 15.400 1.00 88.56 99 GLY A CA 1
ATOM 779 C C . GLY A 1 99 ? -5.231 -13.704 16.582 1.00 88.56 99 GLY A C 1
ATOM 780 O O . GLY A 1 99 ? -6.371 -14.167 16.547 1.00 88.56 99 GLY A O 1
ATOM 781 N N . VAL A 1 100 ? -4.789 -13.020 17.643 1.00 92.50 100 VAL A N 1
ATOM 782 C CA . VAL A 1 100 ? -5.656 -12.685 18.784 1.00 92.50 100 VAL A CA 1
ATOM 783 C C . VAL A 1 100 ? -6.439 -11.404 18.472 1.00 92.50 100 VAL A C 1
ATOM 785 O O . VAL A 1 100 ? -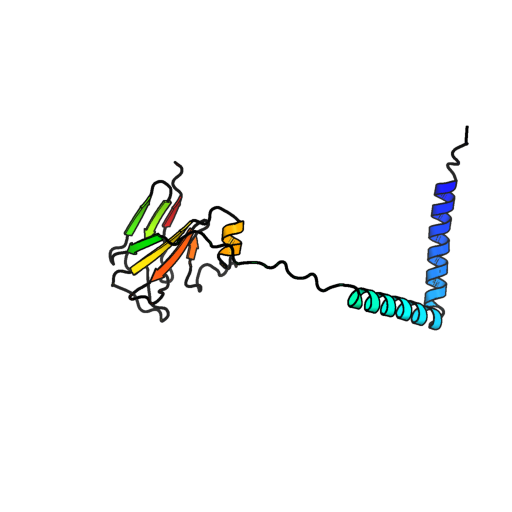5.809 -10.388 18.175 1.00 92.50 100 VAL A O 1
ATOM 788 N N . PRO A 1 101 ? -7.784 -11.402 18.549 1.00 91.81 101 PRO A N 1
ATOM 789 C CA . PRO A 1 101 ? -8.583 -10.203 18.304 1.00 91.81 101 PRO A CA 1
ATOM 790 C C . PRO A 1 101 ? -8.230 -9.068 19.266 1.00 91.81 101 PRO A C 1
ATOM 792 O O . PRO A 1 101 ? -8.041 -9.298 20.460 1.00 91.81 101 PRO A O 1
ATOM 795 N N . ILE A 1 102 ? -8.192 -7.839 18.751 1.00 91.00 102 ILE A N 1
ATOM 796 C CA . ILE A 1 102 ? -7.932 -6.642 19.554 1.00 91.00 102 ILE A CA 1
ATOM 797 C C . ILE A 1 102 ? -9.253 -5.915 19.800 1.00 91.00 102 ILE A C 1
ATOM 799 O O . ILE A 1 102 ? -9.922 -5.474 18.864 1.00 91.00 102 ILE A O 1
ATOM 803 N N . GLU A 1 103 ? -9.623 -5.797 21.073 1.00 89.19 103 GLU A N 1
ATOM 804 C CA . GLU A 1 103 ? -10.816 -5.061 21.520 1.00 89.19 103 GLU A CA 1
ATOM 805 C C . GLU A 1 103 ? -10.499 -3.621 21.944 1.00 89.19 103 GLU A C 1
ATOM 807 O O . GLU A 1 103 ? -11.396 -2.823 22.205 1.00 89.19 103 GLU A O 1
ATOM 812 N N . GLU A 1 104 ? -9.217 -3.278 22.006 1.00 88.81 104 GLU A N 1
ATOM 813 C CA . GLU A 1 104 ? -8.733 -1.970 22.426 1.00 88.81 104 GLU A CA 1
ATOM 814 C C . GLU A 1 104 ? -8.620 -0.991 21.245 1.00 88.81 104 GLU A C 1
ATOM 816 O O . GLU A 1 104 ? -8.615 -1.404 20.080 1.00 88.81 104 GLU A O 1
ATOM 821 N N . PRO A 1 105 ? -8.540 0.327 21.507 1.00 89.25 105 PRO A N 1
ATOM 822 C CA . PRO A 1 105 ? -8.296 1.309 20.460 1.00 89.25 105 PRO A CA 1
ATOM 823 C C . PRO A 1 105 ? -6.981 1.049 19.715 1.00 89.25 105 PRO A C 1
ATOM 825 O O . PRO A 1 105 ? -5.942 0.789 20.318 1.00 89.25 105 PRO A O 1
ATOM 828 N N . VAL A 1 106 ? -7.017 1.196 18.393 1.00 90.56 106 VAL A N 1
ATOM 829 C CA . VAL A 1 106 ? -5.867 0.983 17.509 1.00 90.56 106 VAL A CA 1
ATOM 830 C C . VAL A 1 106 ? -5.463 2.309 16.878 1.00 90.56 106 VAL A C 1
ATOM 832 O O . VAL A 1 106 ? -6.293 3.068 16.386 1.00 90.56 106 VAL A O 1
ATOM 835 N N . SER A 1 107 ? -4.171 2.608 16.865 1.00 91.31 107 SER A N 1
ATOM 836 C CA . SER A 1 107 ? -3.616 3.732 16.119 1.00 91.31 107 SER A CA 1
ATOM 837 C C . SER A 1 107 ? -3.445 3.33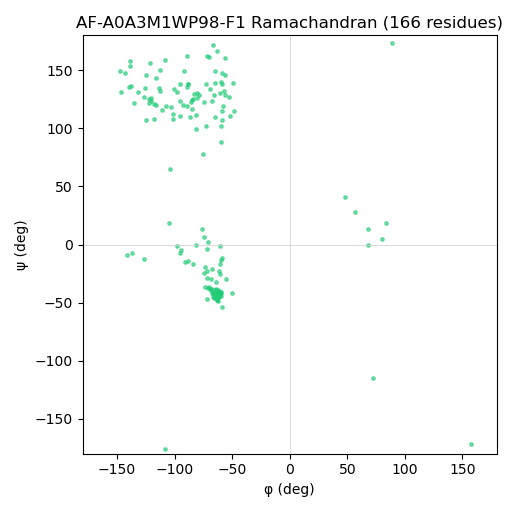5 14.654 1.00 91.31 107 SER A C 1
ATOM 839 O O . SER A 1 107 ? -2.600 2.508 14.317 1.00 91.31 107 SER A O 1
ATOM 841 N N . LEU A 1 108 ? -4.244 3.931 13.776 1.00 89.38 108 LEU A N 1
ATOM 842 C CA . LEU A 1 108 ? -4.109 3.800 12.334 1.00 89.38 108 LEU A CA 1
ATOM 843 C C . LEU A 1 108 ? -3.174 4.892 11.820 1.00 89.38 108 LEU A C 1
ATOM 845 O O . LEU A 1 108 ? -3.455 6.083 11.944 1.00 89.38 108 LEU A O 1
ATOM 849 N N . ARG A 1 109 ? -2.068 4.481 11.217 1.00 90.50 109 ARG A N 1
ATOM 850 C CA . ARG A 1 109 ? -1.191 5.343 10.435 1.00 90.50 109 ARG A CA 1
ATOM 851 C C . ARG A 1 109 ? -1.534 5.175 8.969 1.00 90.50 109 ARG A C 1
ATOM 853 O O . ARG A 1 109 ? -1.633 4.050 8.486 1.00 90.50 109 ARG A O 1
ATOM 860 N N . TYR A 1 110 ? -1.702 6.280 8.263 1.00 88.62 110 TYR A N 1
ATOM 861 C CA . TYR A 1 110 ? -1.965 6.251 6.833 1.00 88.62 110 TYR A CA 1
ATOM 862 C C . TYR A 1 110 ? -1.185 7.339 6.104 1.00 88.62 110 TYR A C 1
ATOM 864 O O . TYR A 1 110 ? -0.830 8.363 6.685 1.00 88.62 110 TYR A O 1
ATOM 872 N N . ARG A 1 111 ? -0.891 7.117 4.826 1.00 86.00 111 ARG A N 1
ATOM 873 C CA . ARG A 1 111 ? -0.340 8.155 3.949 1.00 86.00 111 ARG A CA 1
ATOM 874 C C . ARG A 1 111 ? -0.813 7.962 2.523 1.00 86.00 111 ARG A C 1
ATOM 876 O O . ARG A 1 111 ? -1.024 6.838 2.069 1.00 86.00 111 ARG A O 1
ATOM 883 N N . ARG A 1 112 ? -0.950 9.073 1.808 1.00 83.88 112 ARG A N 1
ATOM 884 C CA . ARG A 1 112 ? -1.326 9.078 0.394 1.00 83.88 112 ARG A CA 1
ATOM 885 C C . ARG A 1 112 ? -0.076 8.991 -0.466 1.00 83.88 112 ARG A C 1
ATOM 887 O O . ARG A 1 112 ? 0.902 9.695 -0.231 1.00 83.88 112 ARG A O 1
ATOM 894 N N . LEU A 1 113 ? -0.130 8.155 -1.485 1.00 82.31 113 LEU A N 1
ATOM 895 C CA . LEU A 1 113 ? 0.910 7.959 -2.475 1.00 82.31 113 LEU A CA 1
ATOM 896 C C . LEU A 1 113 ? 0.479 8.732 -3.729 1.00 82.31 113 LEU A C 1
ATOM 898 O O . LEU A 1 113 ? -0.472 8.326 -4.385 1.00 82.31 113 LEU A O 1
ATOM 902 N N . PRO A 1 114 ? 1.121 9.863 -4.079 1.00 71.38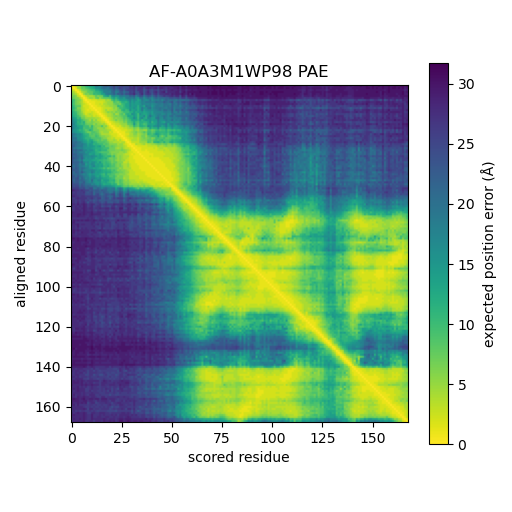 114 PRO A N 1
ATOM 903 C CA . PRO A 1 114 ? 0.647 10.759 -5.142 1.00 71.38 114 PRO A CA 1
ATOM 904 C C . PRO A 1 114 ? 0.790 10.200 -6.570 1.00 71.38 114 PRO A C 1
ATOM 906 O O . PRO A 1 114 ? 0.476 10.897 -7.533 1.00 71.38 114 PRO A O 1
ATOM 909 N N . GLY A 1 115 ? 1.280 8.969 -6.740 1.00 70.38 115 GLY A N 1
ATOM 910 C CA . GLY A 1 115 ? 1.380 8.324 -8.045 1.00 70.38 115 GLY A CA 1
ATOM 911 C C . GLY A 1 115 ? 2.415 7.197 -8.111 1.00 70.38 115 GLY A C 1
ATOM 912 O O . GLY A 1 115 ? 3.008 6.836 -7.092 1.00 70.38 115 GLY A O 1
ATOM 913 N N . PRO A 1 116 ? 2.684 6.675 -9.325 1.00 67.50 116 PRO A N 1
ATOM 914 C CA . PRO A 1 116 ? 3.552 5.518 -9.549 1.00 67.50 116 PRO A CA 1
ATOM 915 C C . PRO A 1 116 ? 4.938 5.558 -8.888 1.00 67.50 116 PRO A C 1
ATOM 917 O O . PRO A 1 116 ? 5.348 4.550 -8.314 1.00 67.50 116 PRO A O 1
ATOM 920 N N . PRO A 1 117 ? 5.662 6.695 -8.884 1.00 68.12 117 PRO A N 1
ATOM 921 C CA . PRO A 1 117 ? 6.967 6.766 -8.227 1.00 68.12 117 PRO A CA 1
ATOM 922 C C . PRO A 1 117 ? 6.894 6.562 -6.709 1.00 68.12 117 PRO A C 1
ATOM 924 O O . PRO A 1 117 ? 7.808 5.993 -6.117 1.00 68.12 117 PRO A O 1
ATOM 927 N N . ALA A 1 118 ? 5.800 6.998 -6.076 1.00 64.75 118 ALA A N 1
ATOM 928 C CA . ALA A 1 118 ? 5.605 6.842 -4.640 1.00 64.75 118 ALA A CA 1
ATOM 929 C C . ALA A 1 118 ? 5.330 5.381 -4.254 1.00 64.75 118 ALA A C 1
ATOM 931 O O . ALA A 1 118 ? 5.733 4.963 -3.174 1.00 64.75 118 ALA A O 1
ATOM 932 N N . TYR A 1 119 ? 4.730 4.587 -5.149 1.00 65.19 119 TYR A N 1
ATOM 933 C CA . TYR A 1 119 ? 4.576 3.141 -4.961 1.00 65.19 119 TYR A CA 1
ATOM 934 C C . TYR A 1 119 ? 5.928 2.433 -4.907 1.00 65.19 119 TYR A C 1
ATOM 936 O O . TYR A 1 119 ? 6.198 1.689 -3.970 1.00 65.19 119 TYR A O 1
ATOM 944 N N . LEU A 1 120 ? 6.818 2.730 -5.855 1.00 63.38 120 LEU A N 1
ATOM 945 C CA . LEU A 1 120 ? 8.161 2.143 -5.877 1.00 63.38 120 LEU A CA 1
ATOM 946 C C . LEU A 1 120 ? 8.974 2.550 -4.641 1.00 63.38 120 LEU A C 1
ATOM 948 O O . LEU A 1 120 ? 9.649 1.720 -4.041 1.00 63.38 120 LEU A O 1
ATOM 952 N N . ALA A 1 121 ? 8.864 3.814 -4.226 1.00 62.34 121 ALA A N 1
ATOM 953 C CA . ALA A 1 121 ? 9.545 4.321 -3.037 1.00 62.34 121 ALA A CA 1
ATOM 954 C C . ALA A 1 121 ? 8.956 3.792 -1.716 1.00 62.34 121 ALA A C 1
ATOM 956 O O . ALA A 1 121 ? 9.648 3.795 -0.700 1.00 62.34 121 ALA A O 1
ATOM 957 N N . SER A 1 122 ? 7.695 3.350 -1.709 1.00 62.09 122 SER A N 1
ATOM 958 C CA . SER A 1 122 ? 7.056 2.787 -0.513 1.00 62.09 122 SER A CA 1
ATOM 959 C C . SER A 1 122 ? 7.559 1.383 -0.166 1.00 62.09 122 SER A C 1
ATOM 961 O O . SER A 1 122 ? 7.405 0.960 0.974 1.00 62.09 122 SER A O 1
ATOM 963 N N . GLY A 1 123 ? 8.178 0.675 -1.121 1.00 57.97 123 GLY A N 1
ATOM 964 C CA . GLY A 1 123 ? 8.609 -0.713 -0.931 1.00 57.97 123 GLY A CA 1
ATOM 965 C C . GLY A 1 123 ? 7.448 -1.703 -0.792 1.00 57.97 123 GLY A C 1
ATOM 966 O O . GLY A 1 123 ? 7.671 -2.832 -0.367 1.00 57.97 123 GLY A O 1
ATOM 967 N N . LEU A 1 124 ? 6.222 -1.283 -1.127 1.00 62.25 124 LEU A N 1
ATOM 968 C CA . LEU A 1 124 ? 5.044 -2.143 -1.144 1.00 62.25 124 LEU A CA 1
ATOM 969 C C . LEU A 1 124 ? 5.196 -3.210 -2.234 1.00 62.25 124 LEU A C 1
ATOM 971 O O . LEU A 1 124 ? 5.482 -2.892 -3.391 1.00 62.25 124 LEU A O 1
ATOM 975 N N . ASP A 1 125 ? 4.997 -4.470 -1.855 1.00 54.97 125 ASP A N 1
ATOM 976 C CA . ASP A 1 125 ? 4.900 -5.573 -2.805 1.00 54.97 125 ASP A CA 1
ATOM 977 C C . ASP A 1 125 ? 3.480 -5.593 -3.389 1.00 54.97 125 ASP A C 1
ATOM 979 O O . ASP A 1 125 ? 2.499 -5.576 -2.649 1.00 54.97 125 ASP A O 1
ATOM 983 N N . PHE A 1 126 ? 3.366 -5.577 -4.718 1.00 54.38 126 PHE A N 1
ATOM 984 C CA . PHE A 1 126 ? 2.090 -5.562 -5.449 1.00 54.38 126 PHE A CA 1
ATOM 985 C C . PHE A 1 126 ? 1.764 -6.929 -6.070 1.00 54.38 126 PHE A C 1
ATOM 987 O O . PHE A 1 126 ? 0.960 -7.014 -7.003 1.00 54.38 126 PHE A O 1
ATOM 994 N N . GLY A 1 127 ? 2.406 -8.003 -5.600 1.00 47.00 127 GLY A N 1
ATOM 995 C CA . GLY A 1 127 ? 2.097 -9.363 -6.033 1.00 47.00 127 GLY A CA 1
ATOM 996 C C . GLY A 1 127 ? 0.619 -9.743 -5.824 1.00 47.00 127 GLY A C 1
ATOM 997 O O . GLY A 1 127 ? -0.075 -9.140 -5.007 1.00 47.00 127 GLY A O 1
ATOM 998 N N . PRO A 1 128 ? 0.109 -10.777 -6.520 1.00 43.53 128 PRO A N 1
ATOM 999 C CA . PRO A 1 128 ? -1.265 -11.269 -6.346 1.00 43.53 128 PRO A CA 1
ATOM 1000 C C . PRO A 1 128 ? -1.580 -11.741 -4.911 1.00 43.53 128 PRO A C 1
ATOM 1002 O O . PRO A 1 128 ? -2.746 -11.919 -4.571 1.00 43.53 128 PRO A O 1
ATOM 1005 N N . GLU A 1 129 ? -0.555 -11.912 -4.071 1.00 43.47 129 GLU A N 1
ATOM 1006 C CA . GLU A 1 129 ? -0.644 -12.279 -2.652 1.00 43.47 129 GLU A CA 1
ATOM 1007 C C . GLU A 1 129 ? -0.555 -11.079 -1.689 1.00 43.47 129 GLU A C 1
ATOM 1009 O O . GLU A 1 129 ? -0.732 -11.248 -0.482 1.00 43.47 129 GLU A O 1
ATOM 1014 N N . ALA A 1 130 ? -0.376 -9.851 -2.197 1.00 46.28 130 ALA A N 1
ATOM 1015 C CA . ALA A 1 130 ? -0.283 -8.612 -1.408 1.00 46.28 130 ALA A CA 1
ATOM 1016 C C . ALA A 1 130 ? -1.542 -8.289 -0.573 1.00 46.28 130 ALA A C 1
ATOM 1018 O O . ALA A 1 130 ? -1.597 -7.284 0.135 1.00 46.28 130 ALA A O 1
ATOM 1019 N N . GLY A 1 131 ? -2.578 -9.125 -0.668 1.00 42.50 131 GLY A N 1
ATOM 1020 C CA . GLY A 1 131 ? -3.841 -8.955 0.031 1.00 42.50 131 GLY A CA 1
ATOM 1021 C C . GLY A 1 131 ? -3.947 -9.616 1.405 1.00 42.50 131 GLY A C 1
ATOM 1022 O O . GLY A 1 131 ? -4.906 -9.290 2.097 1.00 42.50 131 GLY A O 1
ATOM 1023 N N . LEU A 1 132 ? -3.074 -10.552 1.813 1.00 40.31 132 LEU A N 1
ATOM 1024 C CA . LEU A 1 132 ? -3.434 -11.429 2.949 1.00 40.31 132 LEU A CA 1
ATOM 1025 C C . LEU A 1 132 ? -2.335 -11.801 3.960 1.00 40.31 132 LEU A C 1
ATOM 1027 O O . LEU A 1 132 ? -2.688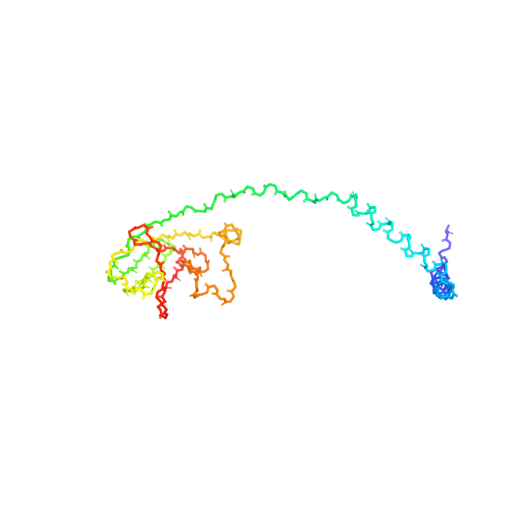 -12.313 5.019 1.00 40.31 132 LEU A O 1
ATOM 1031 N N . GLU A 1 133 ? -1.053 -11.504 3.725 1.00 42.09 133 GLU A N 1
ATOM 1032 C CA . GLU A 1 133 ? 0.009 -11.855 4.698 1.00 42.09 133 GLU A CA 1
ATOM 1033 C C . GLU A 1 133 ? 0.908 -10.687 5.127 1.00 42.09 133 GLU A C 1
ATOM 1035 O O . GLU A 1 133 ? 1.628 -10.785 6.123 1.00 42.09 133 GLU A O 1
ATOM 1040 N N . THR A 1 134 ? 0.848 -9.547 4.436 1.00 47.06 134 THR A N 1
ATOM 1041 C CA . THR A 1 134 ? 1.645 -8.372 4.790 1.00 47.06 134 THR A CA 1
ATOM 1042 C C . THR A 1 134 ? 0.915 -7.494 5.808 1.00 47.06 134 THR A C 1
ATOM 1044 O O . THR A 1 134 ? -0.273 -7.215 5.649 1.00 47.06 134 THR A O 1
ATOM 1047 N N . PRO A 1 135 ? 1.605 -6.961 6.833 1.00 49.81 135 PRO A N 1
ATOM 1048 C CA . PRO A 1 135 ? 0.994 -6.114 7.862 1.00 49.81 135 PRO A CA 1
ATOM 1049 C C . PRO A 1 135 ? 0.702 -4.681 7.362 1.00 49.81 135 PRO A C 1
ATOM 1051 O O . PRO A 1 135 ? 0.430 -3.776 8.152 1.00 49.81 135 PRO A O 1
ATOM 1054 N N . TYR A 1 136 ? 0.782 -4.490 6.044 1.00 49.66 136 TYR A N 1
ATOM 1055 C CA . TYR A 1 136 ? 0.449 -3.293 5.295 1.00 49.66 136 TYR A CA 1
ATOM 1056 C C . TYR A 1 136 ? -0.609 -3.682 4.269 1.00 49.66 136 TYR A C 1
ATOM 1058 O O . TYR A 1 136 ? -0.387 -4.593 3.469 1.00 49.66 136 TYR A O 1
ATOM 1066 N N . THR A 1 137 ? -1.743 -2.989 4.277 1.00 54.06 137 THR A N 1
ATOM 1067 C CA . THR A 1 137 ? -2.747 -3.125 3.219 1.00 54.06 137 THR A CA 1
ATOM 1068 C C . THR A 1 137 ? -2.603 -1.927 2.289 1.00 54.06 137 THR A C 1
ATOM 1070 O O . THR A 1 137 ? -2.856 -0.789 2.688 1.00 54.06 137 THR A O 1
ATOM 1073 N N . SER A 1 138 ? -2.165 -2.174 1.053 1.00 55.38 138 SER A N 1
ATOM 1074 C CA . SER A 1 138 ? -2.183 -1.166 -0.008 1.00 55.38 138 SER A CA 1
ATOM 1075 C C . SER A 1 138 ? -3.545 -1.197 -0.694 1.00 55.38 138 SER A C 1
ATOM 1077 O O . SER A 1 138 ? -3.875 -2.150 -1.397 1.00 55.38 138 SER A O 1
ATOM 1079 N N . LEU A 1 139 ? -4.350 -0.155 -0.492 1.00 59.25 139 LEU A N 1
ATOM 1080 C CA . LEU A 1 139 ? -5.622 0.031 -1.199 1.00 59.25 139 LEU A CA 1
ATOM 1081 C C . LEU A 1 139 ? -5.423 1.106 -2.274 1.00 59.25 139 LEU A C 1
ATOM 1083 O O . LEU A 1 139 ? -5.951 2.215 -2.197 1.00 59.25 139 LEU A O 1
ATOM 1087 N N . GLY A 1 140 ? -4.574 0.800 -3.259 1.00 65.94 140 GLY A N 1
ATOM 1088 C CA . GLY A 1 140 ? -4.214 1.723 -4.338 1.00 65.94 140 GLY A CA 1
ATOM 1089 C C . GLY A 1 140 ? -3.301 2.867 -3.876 1.00 65.94 140 GLY A C 1
ATOM 1090 O O . GLY A 1 140 ? -2.162 2.633 -3.484 1.00 65.94 140 GLY A O 1
ATOM 1091 N N . LEU A 1 141 ? -3.800 4.111 -3.939 1.00 74.56 141 LEU A N 1
ATOM 1092 C CA . LEU A 1 141 ? -3.078 5.363 -3.635 1.00 74.56 141 LEU A CA 1
ATOM 1093 C C . LEU A 1 141 ? -2.850 5.604 -2.129 1.00 74.56 141 LEU A C 1
ATOM 1095 O O . LEU A 1 141 ? -2.416 6.689 -1.754 1.00 74.56 141 LEU A O 1
ATOM 1099 N N . VAL A 1 142 ? -3.178 4.657 -1.249 1.00 78.69 142 VAL A N 1
ATOM 1100 C CA . VAL A 1 142 ? -3.078 4.839 0.206 1.00 78.69 142 VAL A CA 1
ATOM 1101 C C . VAL A 1 142 ? -2.368 3.650 0.831 1.00 78.69 142 VAL A C 1
ATOM 1103 O O . VAL A 1 142 ? -2.703 2.494 0.568 1.00 78.69 142 VAL A O 1
ATOM 1106 N N . GLU A 1 143 ? -1.392 3.956 1.677 1.00 82.38 143 GLU A N 1
ATOM 1107 C CA . GLU A 1 143 ? -0.720 2.991 2.534 1.00 82.38 143 GLU A CA 1
ATOM 1108 C C . GLU A 1 143 ? -1.295 3.084 3.945 1.00 82.38 143 GLU A C 1
ATOM 1110 O O . GLU A 1 143 ? -1.467 4.188 4.469 1.00 82.38 143 GLU A O 1
ATOM 1115 N N . LEU A 1 144 ? -1.597 1.932 4.543 1.00 85.75 144 LEU A N 1
ATOM 1116 C CA . LEU A 1 144 ? -2.212 1.801 5.861 1.00 85.75 144 LEU A CA 1
ATOM 1117 C C . LEU A 1 144 ? -1.356 0.889 6.740 1.00 85.75 144 LEU A C 1
ATOM 1119 O O . LEU A 1 144 ? -0.946 -0.189 6.309 1.00 85.75 144 LEU A O 1
ATOM 1123 N N . ALA A 1 145 ? -1.133 1.305 7.981 1.00 88.62 145 ALA A N 1
ATOM 1124 C CA . ALA A 1 145 ? -0.486 0.509 9.015 1.00 88.62 145 ALA A CA 1
ATOM 1125 C C . ALA A 1 145 ? -1.205 0.726 10.348 1.00 88.62 145 ALA A C 1
ATOM 1127 O O . ALA A 1 145 ? -1.525 1.855 10.709 1.00 88.62 145 ALA A O 1
ATOM 1128 N N . ALA A 1 146 ? -1.457 -0.341 11.093 1.00 89.94 146 ALA A N 1
ATOM 1129 C CA . ALA A 1 146 ? -2.201 -0.289 12.344 1.00 89.94 146 ALA A CA 1
ATOM 1130 C C . ALA A 1 146 ? -1.312 -0.695 13.525 1.00 89.94 146 ALA A C 1
ATOM 1132 O O . ALA A 1 146 ? -0.476 -1.591 13.397 1.00 89.94 146 ALA A O 1
ATOM 1133 N N . PHE A 1 147 ? -1.491 -0.040 14.674 1.00 91.31 147 PHE A N 1
ATOM 1134 C CA . PHE A 1 147 ? -0.685 -0.259 15.875 1.00 91.31 147 PHE A CA 1
ATOM 1135 C C . PHE A 1 147 ? -1.537 -0.290 17.147 1.00 91.31 147 PHE A C 1
ATOM 1137 O O . PHE A 1 147 ? -2.377 0.583 17.348 1.00 91.31 147 PHE A O 1
ATOM 1144 N N . SER A 1 148 ? -1.262 -1.233 18.042 1.00 91.81 148 SER A N 1
ATOM 1145 C CA . SER A 1 148 ? -1.778 -1.282 19.417 1.00 91.81 148 SER A CA 1
ATOM 1146 C C . SER A 1 148 ? -0.575 -1.262 20.359 1.00 91.81 148 SER A C 1
ATOM 1148 O O . SER A 1 148 ? 0.378 -2.003 20.139 1.00 91.81 148 SER A O 1
ATOM 1150 N N . ASP A 1 149 ? -0.539 -0.336 21.321 1.00 90.56 149 ASP A N 1
ATOM 1151 C CA . ASP A 1 149 ? 0.587 -0.168 22.256 1.00 90.56 149 ASP A CA 1
ATOM 1152 C C . ASP A 1 149 ? 1.980 -0.140 21.600 1.00 90.56 149 ASP A C 1
ATOM 1154 O O . ASP A 1 149 ? 2.964 -0.680 22.101 1.00 90.56 149 ASP A O 1
ATOM 1158 N N . SER A 1 150 ? 2.084 0.539 20.454 1.00 89.06 150 SER A N 1
ATOM 1159 C CA . SER A 1 150 ? 3.299 0.615 19.617 1.00 89.06 150 SER A CA 1
ATOM 1160 C C . SER A 1 150 ? 3.716 -0.690 18.928 1.00 89.06 150 SER A C 1
ATOM 1162 O O . SER A 1 150 ? 4.691 -0.681 18.175 1.00 89.06 150 SER A O 1
ATOM 1164 N N . GLN A 1 151 ? 2.984 -1.785 19.117 1.00 91.25 151 GLN A N 1
ATOM 1165 C CA . GLN A 1 151 ? 3.148 -3.018 18.355 1.00 91.25 151 GLN A CA 1
ATOM 1166 C C . GLN A 1 151 ? 2.283 -2.978 17.099 1.00 91.25 151 GLN A C 1
ATOM 1168 O O . GLN A 1 151 ? 1.146 -2.513 17.127 1.00 91.25 151 GLN A O 1
ATOM 1173 N N . GLN A 1 152 ? 2.834 -3.441 15.979 1.00 88.06 152 GLN A N 1
ATOM 1174 C CA . GLN A 1 152 ? 2.095 -3.518 14.725 1.00 88.06 152 GLN A CA 1
ATOM 1175 C C . GLN A 1 152 ? 1.069 -4.650 14.790 1.00 88.06 152 GLN A C 1
ATOM 1177 O O . GLN A 1 152 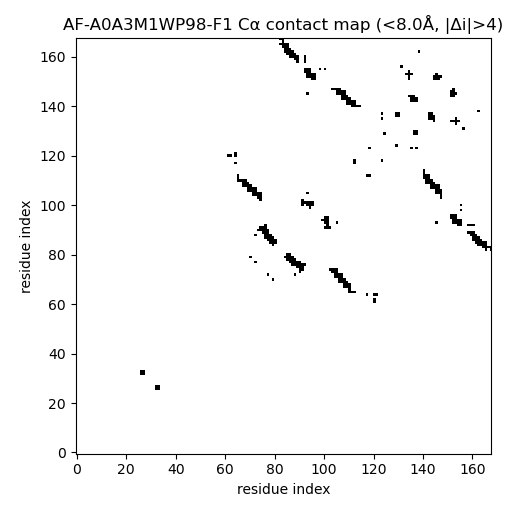? 1.359 -5.741 15.282 1.00 88.06 152 GLN A O 1
ATOM 1182 N N . VAL A 1 153 ? -0.127 -4.376 14.282 1.00 90.19 153 VAL A N 1
ATOM 1183 C CA . VAL A 1 153 ? -1.256 -5.311 14.268 1.00 90.19 153 VAL A CA 1
ATOM 1184 C C . VAL A 1 153 ? -1.688 -5.542 12.827 1.00 90.19 153 VAL A C 1
ATOM 1186 O O . VAL A 1 153 ? -1.419 -4.713 11.953 1.00 90.19 153 VAL A O 1
ATOM 1189 N N . ARG A 1 154 ? -2.340 -6.672 12.562 1.00 90.19 154 ARG A N 1
ATOM 1190 C CA . ARG A 1 154 ? -2.802 -7.025 11.217 1.00 90.19 154 ARG A CA 1
ATOM 1191 C C . ARG A 1 154 ? -4.314 -6.917 11.108 1.00 90.19 154 ARG A C 1
ATOM 1193 O O . ARG A 1 154 ? -5.034 -6.955 12.105 1.00 90.19 154 ARG A O 1
ATOM 1200 N N . LEU A 1 155 ? -4.789 -6.781 9.876 1.00 88.31 155 LEU A N 1
ATOM 1201 C CA . LEU A 1 155 ? -6.208 -6.882 9.583 1.00 88.31 155 LEU A CA 1
ATOM 1202 C C . LEU A 1 155 ? -6.656 -8.334 9.774 1.00 88.31 155 LEU A C 1
ATOM 1204 O O . LEU A 1 155 ? -5.992 -9.259 9.305 1.00 88.31 155 LEU A O 1
ATOM 1208 N N . ARG A 1 156 ? -7.783 -8.538 10.453 1.00 87.88 156 ARG A N 1
ATOM 1209 C CA . ARG A 1 156 ? -8.376 -9.863 10.609 1.00 87.88 156 ARG A CA 1
ATOM 1210 C C . ARG A 1 156 ? -8.821 -10.402 9.253 1.00 87.88 156 ARG A C 1
ATOM 1212 O O . ARG A 1 156 ? -9.422 -9.688 8.449 1.00 87.88 156 ARG A O 1
ATOM 1219 N N . THR A 1 157 ? -8.579 -11.690 9.031 1.00 84.50 157 THR A N 1
ATOM 1220 C CA . THR A 1 157 ? -8.973 -12.366 7.787 1.00 84.50 157 THR A CA 1
ATOM 1221 C C . THR A 1 157 ? -10.481 -12.226 7.545 1.00 84.50 157 THR A C 1
ATOM 1223 O O . THR A 1 157 ? -11.289 -12.467 8.442 1.00 84.50 157 THR A O 1
ATOM 1226 N N . GLY A 1 158 ? -10.865 -11.842 6.325 1.00 82.25 158 GLY A N 1
ATOM 1227 C CA . GLY A 1 158 ? -12.268 -11.681 5.926 1.00 82.25 158 GLY A CA 1
ATOM 1228 C C . GLY A 1 158 ? -12.925 -10.369 6.368 1.00 82.25 158 GLY A C 1
ATOM 1229 O O . GLY A 1 158 ? -14.118 -10.190 6.134 1.00 82.25 158 GLY A O 1
ATOM 1230 N N . ILE A 1 159 ? -12.175 -9.453 6.987 1.00 83.81 159 ILE A N 1
ATOM 1231 C CA . ILE A 1 159 ? -12.622 -8.080 7.229 1.00 83.81 159 ILE A CA 1
ATOM 1232 C C . ILE A 1 159 ? -12.117 -7.173 6.111 1.00 83.81 159 ILE A C 1
ATOM 1234 O O . ILE A 1 159 ? -10.971 -7.275 5.687 1.00 83.81 159 ILE A O 1
ATOM 1238 N N . GLU A 1 160 ? -12.975 -6.264 5.657 1.00 82.88 160 GLU A N 1
ATOM 1239 C CA . GLU A 1 160 ? -12.654 -5.288 4.621 1.00 82.88 160 GLU A CA 1
ATOM 1240 C C . GLU A 1 160 ? -12.636 -3.873 5.213 1.00 82.88 160 GLU A C 1
ATOM 1242 O O . GLU A 1 160 ? -13.555 -3.470 5.932 1.00 82.88 160 GLU A O 1
ATOM 1247 N N . ILE A 1 161 ? -11.580 -3.114 4.911 1.00 84.31 161 ILE A N 1
ATOM 1248 C CA . ILE A 1 161 ? -11.525 -1.668 5.155 1.00 84.31 161 ILE A CA 1
ATOM 1249 C C . ILE A 1 161 ? -11.925 -0.976 3.856 1.00 84.31 161 ILE A C 1
ATOM 1251 O O . ILE A 1 161 ? -11.288 -1.174 2.823 1.00 84.31 161 ILE A O 1
ATOM 1255 N N . SER A 1 162 ? -12.949 -0.126 3.914 1.00 84.69 162 SER A N 1
ATOM 1256 C CA . SER A 1 162 ? -13.372 0.652 2.749 1.00 84.69 162 SER A CA 1
ATOM 1257 C C . SER A 1 162 ? -12.559 1.935 2.663 1.00 84.69 162 SER A C 1
ATOM 1259 O O . SER A 1 162 ? -12.598 2.761 3.577 1.00 84.69 162 SER A O 1
ATOM 1261 N N . VAL A 1 163 ? -11.876 2.136 1.540 1.00 83.69 163 VAL A N 1
ATOM 1262 C CA . VAL A 1 163 ? -11.163 3.377 1.227 1.00 83.69 163 VAL A CA 1
ATOM 1263 C C . VAL A 1 163 ? -11.778 3.995 -0.020 1.00 83.69 163 VAL A C 1
ATOM 1265 O O . VAL A 1 163 ? -11.823 3.378 -1.080 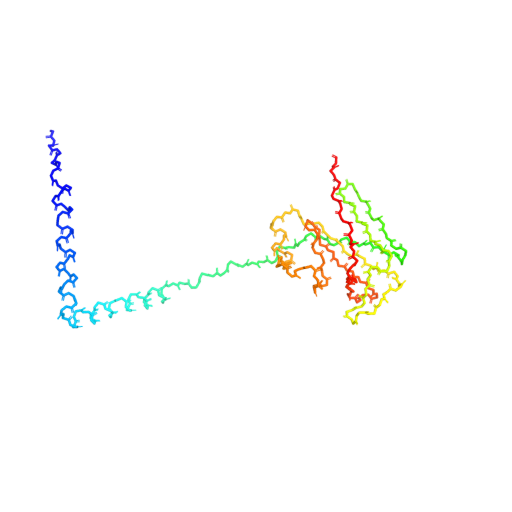1.00 83.69 163 VAL A O 1
ATOM 1268 N N . THR A 1 164 ? -12.273 5.222 0.101 1.00 82.12 164 THR A N 1
ATOM 1269 C CA . THR A 1 164 ? -12.874 5.973 -1.003 1.00 82.12 164 THR A CA 1
ATOM 1270 C C . THR A 1 164 ? -12.134 7.288 -1.182 1.00 82.12 164 THR A C 1
ATOM 1272 O O . THR A 1 164 ? -12.086 8.103 -0.265 1.00 82.12 164 THR A O 1
ATOM 1275 N N . MET A 1 165 ? -11.592 7.518 -2.377 1.00 79.88 165 MET A N 1
ATOM 1276 C CA . MET A 1 165 ? -11.089 8.836 -2.759 1.00 79.88 165 MET A CA 1
ATOM 1277 C C . MET A 1 165 ? -12.282 9.748 -3.047 1.00 79.88 165 MET A C 1
ATOM 1279 O O . MET A 1 165 ? -13.1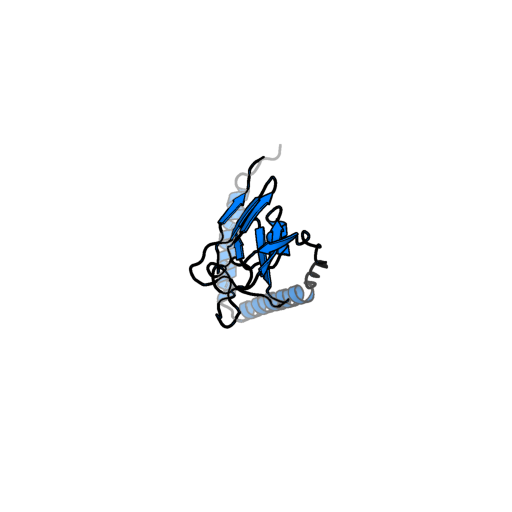27 9.428 -3.886 1.00 79.88 165 MET A O 1
ATOM 1283 N N . LEU A 1 166 ? -12.362 10.871 -2.347 1.00 79.31 166 LEU A N 1
ATOM 1284 C CA . LEU A 1 166 ? -13.346 11.907 -2.619 1.00 79.31 166 LEU A CA 1
ATOM 1285 C C . LEU A 1 166 ? -12.780 12.794 -3.728 1.00 79.31 166 LEU A C 1
ATOM 1287 O O . LEU A 1 166 ? -11.654 13.281 -3.644 1.00 79.31 166 LEU A O 1
ATOM 1291 N N . THR A 1 167 ? -13.537 12.933 -4.813 1.00 70.38 167 THR A N 1
ATOM 1292 C CA . THR A 1 167 ? -13.200 13.917 -5.846 1.00 70.38 167 THR A CA 1
ATOM 1293 C C . THR A 1 167 ? -13.669 15.276 -5.325 1.00 70.38 167 THR A C 1
ATOM 1295 O O . THR A 1 167 ? -14.813 15.333 -4.864 1.00 70.38 167 THR A O 1
ATOM 1298 N N . PRO A 1 168 ? -12.817 16.316 -5.326 1.00 58.75 168 PRO A N 1
ATOM 1299 C CA . PRO A 1 168 ? -13.223 17.652 -4.899 1.00 58.75 168 PRO A CA 1
ATOM 1300 C C . PRO A 1 168 ? -14.336 18.231 -5.783 1.00 58.75 168 PRO A C 1
ATOM 1302 O O . PRO A 1 168 ? -14.411 17.852 -6.977 1.00 58.75 168 PRO A O 1
#

Sequence (168 aa):
MVARHRDFDSLYDQYQVTARFEFWRRLYRNPRFFAGLVAVVAVAYLVFEAASPDPALPDLRPVPGPAWEVAAVPAAGMTLADDSLRITVPPTAFETLDGVPIEEPVSLRYRRLPGPPAYLASGLDFGPEAGLETPYTSLGLVELAAFSDSQQVRLRTGIEISVTMLTP